Protein AF-A0A2C5Z073-F1 (afdb_monomer_lite)

Sequence (139 aa):
MRRRYAALTGDPYFAAGGGAEPWFRFLLGLELVVQLPLAVSLARRLRRPASGSTELAGLAFGCVTAVAASACCYDLWCMPPARLSPARKPFLLGAVYLPFALVSIVMAVDMYWRLLRRVRASDAAVSEGENKKKKNKVW

Secondary structure (DSSP, 8-state):
-HHHHHHHH--TTT-TTS---HHHHHHHHHIIIIIHHHHHHHHHHTTSPPPHHHHHHHHHHHHHHHHHHHHHHHHHHH--TTTS-TTTHHHIIIIIIHHHHHHHHHHHHHHHHHHHHHHHHHHHHHHHHHHHHHHHT--

Structure (mmCIF, N/CA/C/O backbone):
data_AF-A0A2C5Z073-F1
#
_entry.id   AF-A0A2C5Z073-F1
#
loop_
_atom_site.group_PDB
_atom_site.id
_atom_site.type_symbol
_atom_site.label_atom_id
_atom_site.label_alt_id
_atom_site.label_comp_id
_atom_site.label_asym_id
_atom_site.label_entity_id
_atom_site.label_seq_id
_atom_site.pdbx_PDB_ins_code
_atom_site.Cartn_x
_atom_site.Cartn_y
_atom_site.Cartn_z
_atom_site.occupancy
_atom_site.B_iso_or_equiv
_atom_site.auth_seq_id
_atom_site.auth_comp_id
_atom_site.auth_asym_id
_atom_site.auth_atom_id
_atom_site.pdbx_PDB_model_num
ATOM 1 N N . MET A 1 1 ? -8.505 1.798 -25.590 1.00 54.19 1 MET A N 1
ATOM 2 C CA . MET A 1 1 ? -7.808 2.629 -24.576 1.00 54.19 1 MET A CA 1
ATOM 3 C C . MET A 1 1 ? -6.410 2.118 -24.205 1.00 54.19 1 MET A C 1
ATOM 5 O O . MET A 1 1 ? -5.479 2.890 -24.382 1.00 54.19 1 MET A O 1
ATOM 9 N N . ARG A 1 2 ? -6.205 0.848 -23.798 1.00 56.91 2 ARG A N 1
ATOM 10 C CA . ARG A 1 2 ? -4.872 0.308 -23.403 1.00 56.91 2 ARG A CA 1
ATOM 11 C C . ARG A 1 2 ? -3.728 0.565 -24.397 1.00 56.91 2 ARG A C 1
ATOM 13 O O . ARG A 1 2 ? -2.673 1.015 -23.980 1.00 56.91 2 ARG A O 1
ATOM 20 N N . ARG A 1 3 ? -3.942 0.362 -25.705 1.00 57.66 3 ARG A N 1
ATOM 21 C CA . ARG A 1 3 ? -2.911 0.627 -26.735 1.00 57.66 3 ARG A CA 1
ATOM 22 C C . ARG A 1 3 ? -2.460 2.092 -26.798 1.00 57.66 3 ARG A C 1
ATOM 24 O O . ARG A 1 3 ? -1.280 2.343 -26.988 1.00 57.66 3 ARG A O 1
ATOM 31 N N . ARG A 1 4 ? -3.381 3.048 -26.618 1.00 59.56 4 ARG A N 1
ATOM 32 C CA . ARG A 1 4 ? -3.058 4.487 -26.597 1.00 59.56 4 ARG A CA 1
ATOM 33 C C . ARG A 1 4 ? -2.311 4.874 -25.323 1.00 59.56 4 ARG A C 1
ATOM 35 O O . ARG A 1 4 ? -1.352 5.624 -25.405 1.00 59.56 4 ARG A O 1
ATOM 42 N N . TYR A 1 5 ? -2.721 4.321 -24.179 1.00 58.03 5 TYR A N 1
ATOM 43 C CA . TYR A 1 5 ? -2.041 4.539 -22.902 1.00 58.03 5 TYR A CA 1
ATOM 44 C C . TYR A 1 5 ? -0.604 4.012 -22.950 1.00 58.03 5 TYR A C 1
ATOM 46 O O . TYR A 1 5 ? 0.324 4.774 -22.727 1.00 58.03 5 TYR A O 1
ATOM 54 N N . ALA A 1 6 ? -0.415 2.764 -23.387 1.00 59.94 6 ALA A N 1
ATOM 55 C CA . ALA A 1 6 ? 0.906 2.162 -23.544 1.00 59.94 6 ALA A CA 1
ATOM 56 C C . ALA A 1 6 ? 1.812 2.903 -24.541 1.00 59.94 6 ALA A C 1
ATOM 58 O O . ALA A 1 6 ? 3.012 2.998 -24.315 1.00 59.94 6 ALA A O 1
ATOM 59 N N . ALA A 1 7 ? 1.253 3.443 -25.629 1.00 59.62 7 ALA A N 1
ATOM 60 C CA . ALA A 1 7 ? 2.016 4.234 -26.593 1.00 59.62 7 ALA A CA 1
ATOM 61 C C . ALA A 1 7 ? 2.457 5.601 -26.032 1.00 59.62 7 ALA A C 1
ATOM 63 O O . ALA A 1 7 ? 3.512 6.100 -26.411 1.00 59.62 7 ALA A O 1
ATOM 64 N N . LEU A 1 8 ? 1.671 6.192 -25.124 1.00 60.97 8 LEU A N 1
ATOM 65 C CA . LEU A 1 8 ? 1.962 7.482 -24.490 1.00 60.97 8 LEU A CA 1
ATOM 66 C C . LEU A 1 8 ? 2.918 7.350 -23.299 1.00 60.97 8 LEU A C 1
ATOM 68 O O . LEU A 1 8 ? 3.871 8.117 -23.193 1.00 60.97 8 LEU A O 1
ATOM 72 N N . THR A 1 9 ? 2.684 6.384 -22.408 1.00 61.03 9 THR A N 1
ATOM 73 C CA . THR A 1 9 ? 3.480 6.215 -21.183 1.00 61.03 9 THR A CA 1
ATOM 74 C C . THR A 1 9 ? 4.705 5.331 -21.394 1.00 61.03 9 THR A C 1
ATOM 76 O O . THR A 1 9 ? 5.705 5.491 -20.696 1.00 61.03 9 THR A O 1
ATOM 79 N N . GLY A 1 10 ? 4.675 4.424 -22.376 1.00 61.12 10 GLY A N 1
ATOM 80 C CA . GLY A 1 10 ? 5.713 3.405 -22.544 1.00 61.12 10 GLY A CA 1
ATOM 81 C C . GLY A 1 10 ? 5.780 2.432 -21.367 1.00 61.12 10 GLY A C 1
ATOM 82 O O . GLY A 1 10 ? 6.827 1.833 -21.141 1.00 61.12 10 GLY A O 1
ATOM 83 N N . ASP A 1 11 ? 4.693 2.316 -20.600 1.00 62.88 11 ASP A N 1
ATOM 84 C CA . ASP A 1 11 ? 4.630 1.464 -19.420 1.00 62.88 11 ASP A CA 1
ATOM 85 C C . ASP A 1 11 ? 4.658 -0.023 -19.837 1.00 62.88 11 ASP A C 1
ATOM 87 O O . ASP A 1 11 ? 3.741 -0.480 -20.541 1.00 62.88 11 ASP A O 1
ATOM 91 N N . PRO A 1 12 ? 5.689 -0.786 -19.421 1.00 65.38 12 PRO A N 1
ATOM 92 C CA . PRO A 1 12 ? 5.847 -2.186 -19.797 1.00 65.38 12 PRO A CA 1
ATOM 93 C C . PRO A 1 12 ? 4.705 -3.070 -19.277 1.00 65.38 12 PRO A C 1
ATOM 95 O O . PRO A 1 12 ? 4.392 -4.074 -19.914 1.00 65.38 12 PRO A O 1
ATOM 98 N N . TYR A 1 13 ? 4.026 -2.687 -18.191 1.00 64.06 13 TYR A N 1
ATOM 99 C CA . TYR A 1 13 ? 2.935 -3.465 -17.597 1.00 64.06 13 TYR A CA 1
ATOM 100 C C . TYR A 1 13 ? 1.624 -3.383 -18.396 1.00 64.06 13 TYR A C 1
ATOM 102 O O . TYR A 1 13 ? 0.782 -4.286 -18.338 1.00 64.06 13 TYR A O 1
ATOM 110 N N . PHE A 1 14 ? 1.443 -2.319 -19.187 1.00 64.75 14 PHE A N 1
ATOM 111 C CA . PHE A 1 14 ? 0.254 -2.111 -20.025 1.00 64.75 14 PHE A CA 1
ATOM 112 C C . PHE A 1 14 ? 0.530 -2.234 -21.529 1.00 64.75 14 PHE A C 1
ATOM 114 O O . PHE A 1 14 ? -0.416 -2.155 -22.324 1.00 64.75 14 PHE A O 1
ATOM 121 N N . ALA A 1 15 ? 1.789 -2.458 -21.922 1.00 61.88 15 ALA A N 1
ATOM 122 C CA . ALA A 1 15 ? 2.207 -2.625 -23.307 1.00 61.88 15 ALA A CA 1
ATOM 123 C C . ALA A 1 15 ? 1.542 -3.838 -23.976 1.00 61.88 15 ALA A C 1
ATOM 125 O O . ALA A 1 15 ? 1.493 -4.942 -23.444 1.00 61.88 15 ALA A O 1
ATOM 126 N N . ALA A 1 16 ? 1.024 -3.634 -25.190 1.00 50.09 16 ALA A N 1
ATOM 127 C CA . ALA A 1 16 ? 0.200 -4.616 -25.899 1.00 50.09 16 ALA A CA 1
ATOM 128 C C . ALA A 1 16 ? 0.960 -5.861 -26.412 1.00 50.09 16 ALA A C 1
ATOM 130 O O . ALA A 1 16 ? 0.316 -6.756 -26.952 1.00 50.09 16 ALA A O 1
ATOM 131 N N . GLY A 1 17 ? 2.292 -5.909 -26.275 1.00 49.34 17 GLY A N 1
ATOM 132 C CA . GLY A 1 17 ? 3.152 -6.981 -26.800 1.00 49.34 17 GLY A CA 1
ATOM 133 C C . GLY A 1 17 ? 3.773 -7.909 -25.750 1.00 49.34 17 GLY A C 1
ATOM 134 O O . GLY A 1 17 ? 4.265 -8.971 -26.107 1.00 49.34 17 GLY A O 1
ATOM 135 N N . GLY A 1 18 ? 3.725 -7.551 -24.465 1.00 49.88 18 GLY A N 1
ATOM 136 C CA . GLY A 1 18 ? 4.123 -8.420 -23.359 1.00 49.88 18 GLY A CA 1
ATOM 137 C C . GLY A 1 18 ? 2.909 -8.598 -22.472 1.00 49.88 18 GLY A C 1
ATOM 138 O O . GLY A 1 18 ? 2.497 -7.650 -21.810 1.00 49.88 18 GLY A O 1
ATOM 139 N N . GLY A 1 19 ? 2.263 -9.763 -22.526 1.00 53.28 19 GLY A N 1
ATOM 140 C CA . GLY A 1 19 ? 1.100 -10.027 -21.688 1.00 53.28 19 GLY A CA 1
ATOM 141 C C . GLY A 1 19 ? 1.447 -9.701 -20.241 1.00 53.28 19 GLY A C 1
ATOM 142 O O . GLY A 1 19 ? 2.404 -10.266 -19.731 1.00 53.28 19 GLY A O 1
ATOM 143 N N . ALA A 1 20 ? 0.693 -8.779 -19.630 1.00 58.28 20 ALA A N 1
ATOM 144 C CA . ALA A 1 20 ? 0.808 -8.431 -18.216 1.00 58.28 20 ALA A CA 1
ATOM 145 C C . ALA A 1 20 ? 1.156 -9.686 -17.410 1.00 58.28 20 ALA A C 1
ATOM 147 O O . ALA A 1 20 ? 0.383 -10.656 -17.457 1.00 58.28 20 ALA A O 1
ATOM 148 N N . GLU A 1 21 ? 2.334 -9.680 -16.784 1.00 69.44 21 GLU A N 1
ATOM 149 C CA . GLU A 1 21 ? 2.887 -10.858 -16.124 1.00 69.44 21 GLU A CA 1
ATOM 150 C C . GLU A 1 21 ? 1.821 -11.463 -15.189 1.00 69.44 21 GLU A C 1
ATOM 152 O O . GLU A 1 21 ? 1.054 -10.713 -14.569 1.00 69.44 21 GLU A O 1
ATOM 157 N N . PRO A 1 22 ? 1.695 -12.800 -15.099 1.00 76.00 22 PRO A N 1
ATOM 158 C CA . PRO A 1 22 ? 0.615 -13.441 -14.346 1.00 76.00 22 PRO A CA 1
ATOM 159 C C . PRO A 1 22 ? 0.495 -12.941 -12.897 1.00 76.00 22 PRO A C 1
ATOM 161 O O . PRO A 1 22 ? -0.616 -12.771 -12.394 1.00 76.00 22 PRO A O 1
ATOM 164 N N . TRP A 1 23 ? 1.627 -12.616 -12.262 1.00 75.19 23 TRP A N 1
ATOM 165 C CA . TRP A 1 23 ? 1.679 -12.033 -10.920 1.00 75.19 23 TRP A CA 1
ATOM 166 C C . TRP A 1 23 ? 1.067 -10.621 -10.858 1.00 75.19 23 TRP A C 1
ATOM 168 O O . TRP A 1 23 ? 0.332 -10.308 -9.925 1.00 75.19 23 TRP A O 1
ATOM 178 N N . PHE A 1 24 ? 1.290 -9.784 -11.877 1.00 76.06 24 PHE A N 1
ATOM 179 C CA . PHE A 1 24 ? 0.741 -8.428 -11.952 1.00 76.06 24 PHE A CA 1
ATOM 180 C C . PHE A 1 24 ? -0.773 -8.452 -12.183 1.00 76.06 24 PHE A C 1
ATOM 182 O O . PHE A 1 24 ? -1.516 -7.671 -11.594 1.00 76.06 24 PHE A O 1
ATOM 189 N N . ARG A 1 25 ? -1.264 -9.400 -12.991 1.00 75.50 25 ARG A N 1
ATOM 190 C CA . ARG A 1 25 ? -2.709 -9.633 -13.155 1.00 75.50 25 ARG A CA 1
ATOM 191 C C . ARG A 1 25 ? -3.372 -10.080 -11.858 1.00 75.50 25 ARG A C 1
ATOM 193 O O . ARG A 1 25 ? -4.479 -9.633 -11.568 1.00 75.50 25 ARG A O 1
ATOM 200 N N . PHE A 1 26 ? -2.706 -10.944 -11.097 1.00 80.25 26 PHE A N 1
ATOM 201 C CA . PHE A 1 26 ? -3.182 -11.360 -9.784 1.00 80.25 26 PHE A CA 1
ATOM 202 C C . PHE A 1 26 ? -3.260 -10.171 -8.819 1.00 80.25 26 PHE A C 1
ATOM 204 O O . PHE A 1 26 ? -4.303 -9.971 -8.203 1.00 80.25 26 PHE A O 1
ATOM 211 N N . LEU A 1 27 ? -2.220 -9.331 -8.759 1.00 77.88 27 LEU A N 1
ATOM 212 C CA . LEU A 1 27 ? -2.229 -8.112 -7.945 1.00 77.88 27 LEU A CA 1
ATOM 213 C C . LEU A 1 27 ? -3.328 -7.134 -8.365 1.00 77.88 27 LEU A C 1
ATOM 215 O O . LEU A 1 27 ? -4.039 -6.643 -7.500 1.00 77.88 27 LEU A O 1
ATOM 219 N N . LEU A 1 28 ? -3.536 -6.915 -9.666 1.00 75.56 28 LEU A N 1
ATOM 220 C CA . LEU A 1 28 ? -4.641 -6.093 -10.177 1.00 75.56 28 LEU A CA 1
ATOM 221 C C . LEU A 1 28 ? -6.015 -6.657 -9.798 1.00 75.56 28 LEU A C 1
ATOM 223 O O . LEU A 1 28 ? -6.931 -5.901 -9.483 1.00 75.56 28 LEU A O 1
ATOM 227 N N . GLY A 1 29 ? -6.178 -7.981 -9.836 1.00 76.81 29 GLY A N 1
ATOM 228 C CA . GLY A 1 29 ? -7.401 -8.640 -9.382 1.00 76.81 29 GLY A CA 1
ATOM 229 C C . GLY A 1 29 ? -7.619 -8.451 -7.883 1.00 76.81 29 GLY A C 1
ATOM 230 O O . GLY A 1 29 ? -8.728 -8.140 -7.453 1.00 76.81 29 GLY A O 1
ATOM 231 N N . LEU A 1 30 ? -6.553 -8.574 -7.094 1.00 79.00 30 LEU A N 1
ATOM 232 C CA . LEU A 1 30 ? -6.587 -8.377 -5.650 1.00 79.00 30 LEU A CA 1
ATOM 233 C C . LEU A 1 30 ? -6.873 -6.913 -5.298 1.00 79.00 30 LEU A C 1
ATOM 235 O O . LEU A 1 30 ? -7.696 -6.638 -4.435 1.00 79.00 30 LEU A O 1
ATOM 239 N N . GLU A 1 31 ? -6.292 -5.973 -6.031 1.00 76.25 31 GLU A N 1
ATOM 240 C CA . GLU A 1 31 ? -6.592 -4.548 -5.943 1.00 76.25 31 GLU A CA 1
ATOM 241 C C . GLU A 1 31 ? -8.069 -4.276 -6.285 1.00 76.25 31 GLU A C 1
ATOM 243 O O . GLU A 1 31 ? -8.778 -3.599 -5.543 1.00 76.25 31 GLU A O 1
ATOM 248 N N . LEU A 1 32 ? -8.616 -4.898 -7.329 1.00 77.62 32 LEU A N 1
ATOM 249 C CA . LEU A 1 32 ? -10.027 -4.724 -7.677 1.00 77.62 32 LEU A CA 1
ATOM 250 C C . LEU A 1 32 ? -10.981 -5.297 -6.612 1.00 77.62 32 LEU A C 1
ATOM 252 O O . LEU A 1 32 ? -11.997 -4.681 -6.296 1.00 77.62 32 LEU A O 1
ATOM 256 N N . VAL A 1 33 ? -10.671 -6.471 -6.060 1.00 80.00 33 VAL A N 1
ATOM 257 C CA . VAL A 1 33 ? -11.559 -7.192 -5.132 1.00 80.00 33 VAL A CA 1
ATOM 258 C C . VAL A 1 33 ? -11.403 -6.717 -3.691 1.00 80.00 33 VAL A C 1
ATOM 260 O O . VAL A 1 33 ? -12.376 -6.715 -2.947 1.00 80.00 33 VAL A O 1
ATOM 263 N N . VAL A 1 34 ? -10.205 -6.306 -3.281 1.00 74.25 34 VAL A N 1
ATOM 264 C CA . VAL A 1 34 ? -9.898 -5.909 -1.900 1.00 74.25 34 VAL A CA 1
ATOM 265 C C . VAL A 1 34 ? -9.867 -4.388 -1.784 1.00 74.25 34 VAL A C 1
ATOM 267 O O . VAL A 1 34 ? -10.541 -3.816 -0.928 1.00 74.25 34 VAL A O 1
ATOM 270 N N . GLN A 1 35 ? -9.154 -3.708 -2.682 1.00 71.62 35 GLN A N 1
ATOM 271 C CA . GLN A 1 35 ? -8.877 -2.273 -2.582 1.00 71.62 35 GLN A CA 1
ATOM 272 C C . GLN A 1 35 ? -10.103 -1.415 -2.924 1.00 71.62 35 GLN A C 1
ATOM 274 O O . GLN A 1 35 ? -10.339 -0.426 -2.234 1.00 71.62 35 GLN A O 1
ATOM 279 N N . LEU A 1 36 ? -10.943 -1.793 -3.901 1.00 75.62 36 LEU A N 1
ATOM 280 C CA . LEU A 1 36 ? -12.177 -1.046 -4.212 1.00 75.62 36 LEU A CA 1
ATOM 281 C C . LEU A 1 36 ? -13.231 -1.070 -3.093 1.00 75.62 36 LEU A C 1
ATOM 283 O O . LEU A 1 36 ? -13.688 0.010 -2.709 1.00 75.62 36 LEU A O 1
ATOM 287 N N . PRO A 1 37 ? -13.652 -2.223 -2.534 1.00 73.81 37 PRO A N 1
ATOM 288 C CA . PRO A 1 37 ? -14.635 -2.210 -1.453 1.00 73.81 37 PRO A CA 1
ATOM 289 C C . PRO A 1 37 ? -14.083 -1.541 -0.193 1.00 73.81 37 PRO A C 1
ATOM 291 O O . PRO A 1 37 ? -14.818 -0.803 0.469 1.00 73.81 37 PRO A O 1
ATOM 294 N N . LEU A 1 38 ? -12.786 -1.707 0.100 1.00 68.06 38 LEU A N 1
ATOM 295 C CA . LEU A 1 38 ? -12.124 -0.984 1.185 1.00 68.06 38 LEU A CA 1
ATOM 296 C C . LEU A 1 38 ? -12.122 0.527 0.931 1.00 68.06 38 LEU A C 1
ATOM 298 O O . LEU A 1 38 ? -12.557 1.268 1.811 1.00 68.06 38 LEU A O 1
ATOM 302 N N . ALA A 1 39 ? -11.754 0.990 -0.266 1.00 72.00 39 ALA A N 1
ATOM 303 C CA . ALA A 1 39 ? -11.776 2.407 -0.633 1.00 72.00 39 ALA A CA 1
ATOM 304 C C . ALA A 1 39 ? -13.181 3.007 -0.536 1.00 72.00 39 ALA A C 1
ATOM 306 O O . ALA A 1 39 ? -13.356 4.080 0.037 1.00 72.00 39 ALA A O 1
ATOM 307 N N . VAL A 1 40 ? -14.204 2.304 -1.031 1.00 76.88 40 VAL A N 1
ATOM 308 C CA . VAL A 1 40 ? -15.604 2.739 -0.924 1.00 76.88 40 VAL A CA 1
ATOM 309 C C . VAL A 1 40 ? -16.033 2.811 0.541 1.00 76.88 40 VAL A C 1
ATOM 311 O O . VAL A 1 40 ? -16.700 3.766 0.945 1.00 76.88 40 VAL A O 1
ATOM 314 N N . SER A 1 41 ? -15.637 1.835 1.362 1.00 72.31 41 SER A N 1
ATOM 315 C CA . SER A 1 41 ? -15.946 1.830 2.793 1.00 72.31 41 SER A CA 1
ATOM 316 C C . SER A 1 41 ? -15.262 2.982 3.545 1.00 72.31 41 SER A C 1
ATOM 318 O O . SER A 1 41 ? -15.909 3.641 4.363 1.00 72.31 41 SER A O 1
ATOM 320 N N . LEU A 1 42 ? -13.999 3.273 3.219 1.00 68.62 42 LEU A N 1
ATOM 321 C CA . LEU A 1 42 ? -13.202 4.365 3.777 1.00 68.62 42 LEU A CA 1
ATOM 322 C C . LEU A 1 42 ? -13.756 5.723 3.344 1.00 68.62 42 LEU A C 1
ATOM 324 O O . LEU A 1 42 ? -14.029 6.560 4.198 1.00 68.62 42 LEU A O 1
ATOM 328 N N . ALA A 1 43 ? -14.029 5.919 2.052 1.00 73.00 43 ALA A N 1
ATOM 329 C CA . ALA A 1 43 ? -14.593 7.155 1.510 1.00 73.00 43 ALA A CA 1
ATOM 330 C C . ALA A 1 43 ? -15.969 7.476 2.116 1.00 73.00 43 ALA A C 1
ATOM 332 O O . ALA A 1 43 ? -16.242 8.618 2.483 1.00 73.00 43 ALA A O 1
ATOM 333 N N . ARG A 1 44 ? -16.825 6.461 2.306 1.00 70.62 44 ARG A N 1
ATOM 334 C CA . ARG A 1 44 ? -18.126 6.627 2.980 1.00 70.62 44 ARG A CA 1
ATOM 335 C C . ARG A 1 44 ? -17.987 6.981 4.463 1.00 70.62 44 ARG A C 1
ATOM 337 O O . ARG A 1 44 ? -18.867 7.640 5.013 1.00 70.62 44 ARG A O 1
ATOM 344 N N . ARG A 1 45 ? -16.907 6.547 5.119 1.00 67.62 45 ARG A N 1
ATOM 345 C CA . ARG A 1 45 ? -16.659 6.770 6.554 1.00 67.62 45 ARG A CA 1
ATOM 346 C C . ARG A 1 45 ? -15.758 7.968 6.845 1.00 67.62 45 ARG A C 1
ATOM 348 O O . ARG A 1 45 ? -15.715 8.380 7.995 1.00 67.62 45 ARG A O 1
ATOM 355 N N . LEU A 1 46 ? -15.134 8.575 5.834 1.00 61.97 46 LEU A N 1
ATOM 356 C CA . LEU A 1 46 ? -14.234 9.728 5.974 1.00 61.97 46 LEU A CA 1
ATOM 357 C C . LEU A 1 46 ? -14.925 10.978 6.547 1.00 61.97 46 LEU A C 1
ATOM 359 O O . LEU A 1 46 ? -14.276 11.845 7.119 1.00 61.97 46 LEU A O 1
ATOM 363 N N . ARG A 1 47 ? -16.258 11.058 6.433 1.00 62.97 47 ARG A N 1
ATOM 364 C CA . ARG A 1 47 ? -17.086 12.118 7.037 1.00 62.97 47 ARG A CA 1
ATOM 365 C C . ARG A 1 47 ? -17.377 11.911 8.527 1.00 62.97 47 ARG A C 1
ATOM 367 O O . ARG A 1 47 ? -18.027 12.755 9.136 1.00 62.97 47 ARG A O 1
ATOM 374 N N . ARG A 1 48 ? -16.969 10.782 9.110 1.00 63.47 48 ARG A N 1
ATOM 375 C CA . ARG A 1 48 ? -17.190 10.445 10.521 1.00 63.47 48 ARG A CA 1
ATOM 376 C C . ARG A 1 48 ? -15.847 10.218 11.220 1.00 63.47 48 ARG A C 1
ATOM 378 O O . ARG A 1 48 ? -14.887 9.829 10.558 1.00 63.47 48 ARG A O 1
ATOM 385 N N . PRO A 1 49 ? -15.765 10.438 12.546 1.00 63.00 49 PRO A N 1
ATOM 386 C CA . PRO A 1 49 ? -14.563 10.127 13.309 1.00 63.00 49 PRO A CA 1
ATOM 387 C C . PRO A 1 49 ? -14.120 8.693 13.021 1.00 63.00 49 PRO A C 1
ATOM 389 O O . PRO A 1 49 ? -14.953 7.780 13.003 1.00 63.00 49 PRO A O 1
ATOM 392 N N . ALA A 1 50 ? -12.823 8.501 12.770 1.00 62.47 50 ALA A N 1
ATOM 393 C CA . ALA A 1 50 ? -12.269 7.185 12.489 1.00 62.47 50 ALA A CA 1
ATOM 394 C C . ALA A 1 50 ? -12.679 6.213 13.608 1.00 62.47 50 ALA A C 1
ATOM 396 O O . ALA A 1 50 ? -12.483 6.484 14.794 1.00 62.47 50 ALA A O 1
ATOM 397 N N . SER A 1 51 ? -13.317 5.110 13.226 1.00 72.00 51 SER A N 1
ATOM 398 C CA . SER A 1 51 ? -13.666 4.017 14.134 1.00 72.00 51 SER A CA 1
ATOM 399 C C . SER A 1 51 ? -12.584 2.940 14.064 1.00 72.00 51 SER A C 1
ATOM 401 O O . SER A 1 51 ? -11.870 2.876 13.064 1.00 72.00 51 SER A O 1
ATOM 403 N N . GLY A 1 52 ? -12.465 2.071 15.074 1.00 71.25 52 GLY A N 1
ATOM 404 C CA . GLY A 1 52 ? -11.450 1.003 15.065 1.00 71.25 52 GLY A CA 1
ATOM 405 C C . GLY A 1 52 ? -11.520 0.102 13.821 1.00 71.25 52 GLY A C 1
ATOM 406 O O . GLY A 1 52 ? -10.491 -0.307 13.293 1.00 71.25 52 GLY A O 1
ATOM 407 N N . SER A 1 53 ? -12.719 -0.122 13.270 1.00 73.06 53 SER A N 1
ATOM 408 C CA . SER A 1 53 ? -12.895 -0.854 12.007 1.00 73.06 53 SER A CA 1
ATOM 409 C C . SER A 1 53 ? -12.439 -0.065 10.776 1.00 73.06 53 SER A C 1
ATOM 411 O O . SER A 1 53 ? -11.934 -0.660 9.829 1.00 73.06 53 SER A O 1
ATOM 413 N N . THR A 1 54 ? -12.564 1.266 10.790 1.00 75.12 54 THR A N 1
ATOM 414 C CA . THR A 1 54 ? -12.023 2.144 9.739 1.00 75.12 54 THR A CA 1
ATOM 415 C C . THR A 1 54 ? -10.495 2.147 9.758 1.00 75.12 54 THR A C 1
ATOM 417 O O . THR A 1 54 ? -9.876 2.103 8.701 1.00 75.12 54 THR A O 1
ATOM 420 N N . GLU A 1 55 ? -9.889 2.174 10.947 1.00 78.06 55 GLU A N 1
ATOM 421 C CA . GLU A 1 55 ? -8.431 2.133 11.120 1.00 78.06 55 GLU A CA 1
ATOM 422 C C . GLU A 1 55 ? -7.859 0.785 10.653 1.00 78.06 55 GLU A C 1
ATOM 424 O O . GLU A 1 55 ? -6.880 0.760 9.912 1.00 78.06 55 GLU A O 1
ATOM 429 N N . LEU A 1 56 ? -8.520 -0.334 10.978 1.00 78.81 56 LEU A N 1
ATOM 430 C CA . LEU A 1 56 ? -8.135 -1.661 10.484 1.00 78.81 56 LEU A CA 1
ATOM 431 C C . LEU A 1 56 ? -8.286 -1.788 8.958 1.00 78.81 56 LEU A C 1
ATOM 433 O O . LEU A 1 56 ? -7.400 -2.317 8.290 1.00 78.81 56 LEU A O 1
ATOM 437 N N . ALA A 1 57 ? -9.386 -1.278 8.397 1.00 79.12 57 ALA A N 1
ATOM 438 C CA . ALA A 1 57 ? -9.609 -1.249 6.952 1.00 79.12 57 ALA A CA 1
ATOM 439 C C . ALA A 1 57 ? -8.544 -0.407 6.224 1.00 79.12 57 ALA A C 1
ATOM 441 O O . ALA A 1 57 ? -8.016 -0.834 5.199 1.00 79.12 57 ALA A O 1
ATOM 442 N N . GLY A 1 58 ? -8.198 0.762 6.773 1.00 75.88 58 GLY A N 1
ATOM 443 C CA . GLY A 1 58 ? -7.137 1.629 6.255 1.00 75.88 58 GLY A CA 1
ATOM 444 C C . GLY A 1 58 ? -5.754 0.983 6.327 1.00 75.88 58 GLY A C 1
ATOM 445 O O . GLY A 1 58 ? -4.985 1.085 5.374 1.00 75.88 58 GLY A O 1
ATOM 446 N N . LEU A 1 59 ? -5.462 0.260 7.412 1.00 82.19 59 LEU A N 1
ATOM 447 C CA . LEU A 1 59 ? -4.229 -0.510 7.559 1.00 82.19 59 LEU A CA 1
ATOM 448 C C . LEU A 1 59 ? -4.125 -1.618 6.502 1.00 82.19 59 LEU A C 1
ATOM 450 O O . LEU A 1 59 ? -3.123 -1.692 5.797 1.00 82.19 59 LEU A O 1
ATOM 454 N N . ALA A 1 60 ? -5.166 -2.444 6.358 1.00 82.69 60 ALA A N 1
ATOM 455 C CA . ALA A 1 60 ? -5.189 -3.530 5.379 1.00 82.69 60 ALA A CA 1
ATOM 456 C C . ALA A 1 60 ? -5.035 -3.004 3.945 1.00 82.69 60 ALA A C 1
ATOM 458 O O . ALA A 1 60 ? -4.237 -3.535 3.174 1.00 82.69 60 ALA A O 1
ATOM 459 N N . PHE A 1 61 ? -5.745 -1.920 3.617 1.00 81.31 61 PHE A N 1
ATOM 460 C CA . PHE A 1 61 ? -5.600 -1.218 2.346 1.00 81.31 61 PHE A CA 1
ATOM 461 C C . PHE A 1 61 ? -4.148 -0.768 2.131 1.00 81.31 61 PHE A C 1
ATOM 463 O O . PHE A 1 61 ? -3.538 -1.129 1.131 1.00 81.31 61 PHE A O 1
ATOM 470 N N . GLY A 1 62 ? -3.568 -0.042 3.094 1.00 80.56 62 GLY A N 1
ATOM 471 C CA . GLY A 1 62 ? -2.206 0.480 2.983 1.00 80.56 62 GLY A CA 1
ATOM 472 C C . GLY A 1 62 ? -1.152 -0.619 2.823 1.00 80.56 62 GLY A C 1
ATOM 473 O O . GLY A 1 62 ? -0.264 -0.487 1.985 1.00 80.56 62 GLY A O 1
ATOM 474 N N . CYS A 1 63 ? -1.271 -1.729 3.559 1.00 82.56 63 CYS A N 1
ATOM 475 C CA . CYS A 1 63 ? -0.361 -2.871 3.446 1.00 82.56 63 CYS A CA 1
ATOM 476 C C . CYS A 1 63 ? -0.435 -3.547 2.073 1.00 82.56 63 CYS A C 1
ATOM 478 O O . CYS A 1 63 ? 0.605 -3.799 1.467 1.00 82.56 63 CYS A O 1
ATOM 480 N N . VAL A 1 64 ? -1.641 -3.820 1.565 1.00 83.06 64 VAL A N 1
ATOM 481 C CA . VAL A 1 64 ? -1.823 -4.455 0.250 1.00 83.06 64 VAL A CA 1
ATOM 482 C C . VAL A 1 64 ? -1.251 -3.566 -0.851 1.00 83.06 64 VAL A C 1
ATOM 484 O O . VAL A 1 64 ? -0.462 -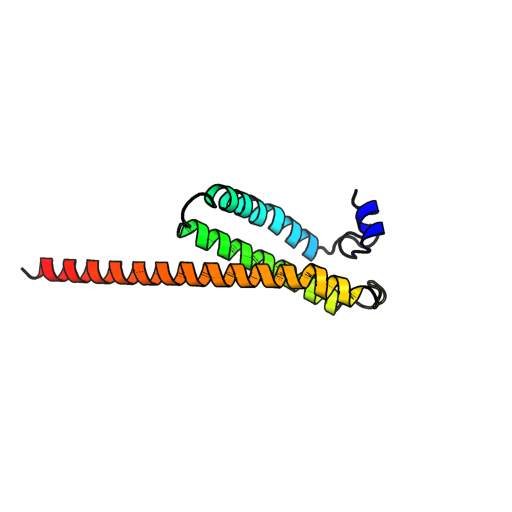4.035 -1.672 1.00 83.06 64 VAL A O 1
ATOM 487 N N . THR A 1 65 ? -1.572 -2.272 -0.825 1.00 82.25 65 THR A N 1
ATOM 488 C CA . THR A 1 65 ? -1.075 -1.307 -1.809 1.00 82.25 65 THR A CA 1
ATOM 489 C C . THR A 1 65 ? 0.441 -1.130 -1.717 1.00 82.25 65 THR A C 1
ATOM 491 O O . THR A 1 65 ? 1.110 -1.067 -2.746 1.00 82.25 65 THR A O 1
ATOM 494 N N . ALA A 1 66 ? 1.019 -1.118 -0.512 1.00 82.31 66 ALA A N 1
ATOM 495 C CA . ALA A 1 66 ? 2.467 -1.044 -0.323 1.00 82.31 66 ALA A CA 1
ATOM 496 C C . ALA A 1 66 ? 3.190 -2.286 -0.869 1.00 82.31 66 ALA A C 1
ATOM 498 O O . ALA A 1 66 ? 4.220 -2.154 -1.533 1.00 82.31 66 ALA A O 1
ATOM 499 N N . VAL A 1 67 ? 2.651 -3.489 -0.646 1.00 84.38 67 VAL A N 1
ATOM 500 C CA . VAL A 1 67 ? 3.215 -4.734 -1.197 1.00 84.38 67 VAL A CA 1
ATOM 501 C C . VAL A 1 67 ? 3.109 -4.743 -2.722 1.00 84.38 67 VAL A C 1
ATOM 503 O O . VAL A 1 67 ? 4.097 -5.015 -3.397 1.00 84.38 67 VAL A O 1
ATOM 506 N N . ALA A 1 68 ? 1.957 -4.368 -3.281 1.00 81.81 68 ALA A N 1
ATOM 507 C CA . ALA A 1 68 ? 1.776 -4.293 -4.729 1.00 81.81 68 ALA A CA 1
ATOM 508 C C . ALA A 1 68 ? 2.722 -3.265 -5.379 1.00 81.81 68 ALA A C 1
ATOM 510 O O . ALA A 1 68 ? 3.394 -3.569 -6.366 1.00 81.81 68 ALA A O 1
ATOM 511 N N . ALA A 1 69 ? 2.831 -2.067 -4.797 1.00 81.19 69 ALA A N 1
A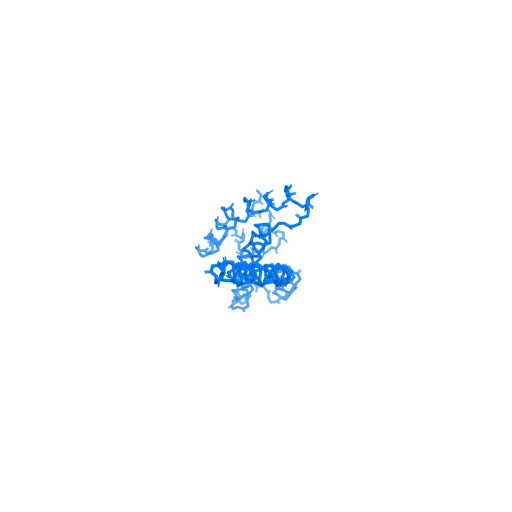TOM 512 C CA . ALA A 1 69 ? 3.695 -1.005 -5.302 1.00 81.19 69 ALA A CA 1
ATOM 513 C C . ALA A 1 69 ? 5.186 -1.356 -5.170 1.00 81.19 69 ALA A C 1
ATOM 515 O O . ALA A 1 69 ? 5.953 -1.128 -6.102 1.00 81.19 69 ALA A O 1
ATOM 516 N N . SER A 1 70 ? 5.602 -1.961 -4.054 1.00 80.06 70 SER A N 1
ATOM 517 C CA . SER A 1 70 ? 6.989 -2.412 -3.868 1.00 80.06 70 SER A CA 1
ATOM 518 C C . SER A 1 70 ? 7.359 -3.568 -4.798 1.00 80.06 70 SER A C 1
ATOM 520 O O . SER A 1 70 ? 8.463 -3.558 -5.338 1.00 80.06 70 SER A O 1
ATOM 522 N N . ALA A 1 71 ? 6.435 -4.496 -5.074 1.00 82.31 71 ALA A N 1
ATOM 523 C CA . ALA A 1 71 ? 6.622 -5.530 -6.090 1.00 82.31 71 ALA A CA 1
ATOM 524 C C . ALA A 1 71 ? 6.837 -4.918 -7.485 1.00 82.31 71 ALA A C 1
ATOM 526 O O . ALA A 1 71 ? 7.773 -5.303 -8.182 1.00 82.31 71 ALA A O 1
ATOM 527 N N . CYS A 1 72 ? 6.047 -3.903 -7.859 1.00 77.00 72 CYS A N 1
ATOM 528 C CA . CYS A 1 72 ? 6.233 -3.180 -9.122 1.00 77.00 72 CYS A CA 1
ATOM 529 C C . CYS A 1 72 ? 7.575 -2.432 -9.174 1.00 77.00 72 CYS A C 1
ATOM 531 O O . CYS A 1 72 ? 8.242 -2.439 -10.209 1.00 77.00 72 CYS A O 1
ATOM 533 N N . CYS A 1 73 ? 7.994 -1.805 -8.069 1.00 76.56 73 CYS A N 1
ATOM 534 C CA . CYS A 1 73 ? 9.298 -1.145 -7.962 1.00 76.56 73 CYS A CA 1
ATOM 535 C C . CYS A 1 73 ? 10.459 -2.140 -8.088 1.00 76.56 73 CYS A C 1
ATOM 537 O O . CYS A 1 73 ? 11.433 -1.846 -8.778 1.00 76.56 73 CYS A O 1
ATOM 539 N N . TYR A 1 74 ? 10.359 -3.303 -7.438 1.00 79.25 74 TYR A N 1
ATOM 540 C CA . TYR A 1 74 ? 11.377 -4.350 -7.487 1.00 79.25 74 TYR A CA 1
ATOM 541 C C . TYR A 1 74 ? 11.497 -4.948 -8.891 1.00 79.25 74 TYR A C 1
ATOM 543 O O . TYR A 1 74 ? 12.601 -5.055 -9.421 1.00 79.25 74 TYR A O 1
ATOM 551 N N . ASP A 1 75 ? 10.371 -5.250 -9.539 1.00 77.81 75 ASP A N 1
ATOM 552 C CA . ASP A 1 75 ? 10.375 -5.771 -10.906 1.00 77.81 75 ASP A CA 1
ATOM 553 C C . ASP A 1 75 ? 10.927 -4.734 -11.902 1.00 77.81 75 ASP A C 1
ATOM 555 O O . ASP A 1 75 ? 11.814 -5.052 -12.692 1.00 77.81 75 ASP A O 1
ATOM 559 N N . LEU A 1 76 ? 10.550 -3.451 -11.781 1.00 74.00 76 LEU A N 1
ATOM 560 C CA . LEU A 1 76 ? 11.158 -2.359 -12.559 1.00 74.00 76 LEU A CA 1
ATOM 561 C C . LEU A 1 76 ? 12.669 -2.235 -12.316 1.00 74.00 76 LEU A C 1
ATOM 563 O O . LEU A 1 76 ? 13.424 -1.951 -13.251 1.00 74.00 76 LEU A O 1
ATOM 567 N N . TRP A 1 77 ? 13.123 -2.434 -11.076 1.00 73.25 77 TRP A N 1
ATOM 568 C CA . TRP A 1 77 ? 14.540 -2.392 -10.719 1.00 73.25 77 TRP A CA 1
ATOM 569 C C . TRP A 1 77 ? 15.320 -3.519 -11.402 1.00 73.25 77 TRP A C 1
ATOM 571 O O . TRP A 1 77 ? 16.341 -3.253 -12.044 1.00 73.25 77 TRP A O 1
ATOM 581 N N . CYS A 1 78 ? 14.802 -4.746 -11.344 1.00 76.12 78 CYS A N 1
ATOM 582 C CA . CYS A 1 78 ? 15.392 -5.935 -11.958 1.00 76.12 78 CYS A CA 1
ATOM 583 C C . CYS A 1 78 ? 15.211 -6.002 -13.486 1.00 76.12 78 CYS A C 1
ATOM 585 O O . CYS A 1 78 ? 15.917 -6.762 -14.149 1.00 76.12 78 CYS A O 1
ATOM 587 N N . MET A 1 79 ? 14.310 -5.203 -14.069 1.00 71.06 79 MET A N 1
ATOM 588 C CA . MET A 1 79 ? 14.005 -5.267 -15.497 1.00 71.06 79 MET A CA 1
ATOM 589 C C . MET A 1 79 ? 15.210 -4.839 -16.364 1.00 71.06 79 MET A C 1
ATOM 591 O O . MET A 1 79 ? 15.767 -3.746 -16.157 1.00 71.06 79 MET A O 1
ATOM 595 N N . PRO A 1 80 ? 15.608 -5.668 -17.355 1.00 67.31 80 PRO A N 1
ATOM 596 C CA . PRO A 1 80 ? 16.728 -5.375 -18.240 1.00 67.31 80 PRO A CA 1
ATOM 597 C C . PRO A 1 80 ? 16.415 -4.210 -19.196 1.00 67.31 80 PRO A C 1
ATOM 599 O O . PRO A 1 80 ? 15.258 -4.008 -19.582 1.00 67.31 80 PRO A O 1
ATOM 602 N N . PRO A 1 81 ? 17.448 -3.477 -19.655 1.00 63.09 81 PRO A N 1
ATOM 603 C CA . PRO A 1 81 ? 17.295 -2.279 -20.489 1.00 63.09 81 PRO A CA 1
ATOM 604 C C . PRO A 1 81 ? 16.637 -2.541 -21.857 1.00 63.09 81 PRO A C 1
ATOM 606 O O . PRO A 1 81 ? 16.200 -1.605 -22.520 1.00 63.09 81 PRO A O 1
ATOM 609 N N . ALA A 1 82 ? 16.528 -3.808 -22.271 1.00 58.75 82 ALA A N 1
ATOM 610 C CA . ALA A 1 82 ? 15.830 -4.224 -23.486 1.00 58.75 82 ALA A CA 1
ATOM 611 C C . ALA A 1 82 ? 14.296 -4.083 -23.400 1.00 58.75 82 ALA A C 1
ATOM 613 O O . ALA A 1 82 ? 13.648 -3.905 -24.428 1.00 58.75 82 ALA A O 1
ATOM 614 N N . ARG A 1 83 ? 13.701 -4.155 -22.196 1.00 61.28 83 ARG A N 1
ATOM 615 C CA . ARG A 1 83 ? 12.248 -3.966 -21.989 1.00 61.28 83 ARG A CA 1
ATOM 616 C C . ARG A 1 83 ? 11.882 -2.554 -21.527 1.00 61.28 83 ARG A C 1
ATOM 618 O O . ARG A 1 83 ? 10.755 -2.125 -21.754 1.00 61.28 83 ARG A O 1
ATOM 625 N N . LEU A 1 84 ? 12.822 -1.821 -20.928 1.00 62.09 84 LEU A N 1
ATOM 626 C CA . LEU A 1 84 ? 12.605 -0.461 -20.442 1.00 62.09 84 LEU A CA 1
ATOM 627 C C . LEU A 1 84 ? 13.822 0.410 -20.748 1.00 62.09 84 LEU A C 1
ATOM 629 O O . LEU A 1 84 ? 14.925 0.109 -20.292 1.00 62.09 84 LEU A O 1
ATOM 633 N N . SER A 1 85 ? 13.630 1.509 -21.484 1.00 62.53 85 SER A N 1
ATOM 634 C CA . SER A 1 85 ? 14.758 2.382 -21.805 1.00 62.53 85 SER A CA 1
ATOM 635 C C . SER A 1 85 ? 15.369 2.968 -20.519 1.00 62.53 85 SER A C 1
ATOM 637 O O . SER A 1 85 ? 14.636 3.444 -19.640 1.00 62.53 85 SER A O 1
ATOM 639 N N . PRO A 1 86 ? 16.707 2.974 -20.388 1.00 61.34 86 PRO A N 1
ATOM 640 C CA . PRO A 1 86 ? 17.383 3.442 -19.177 1.00 61.34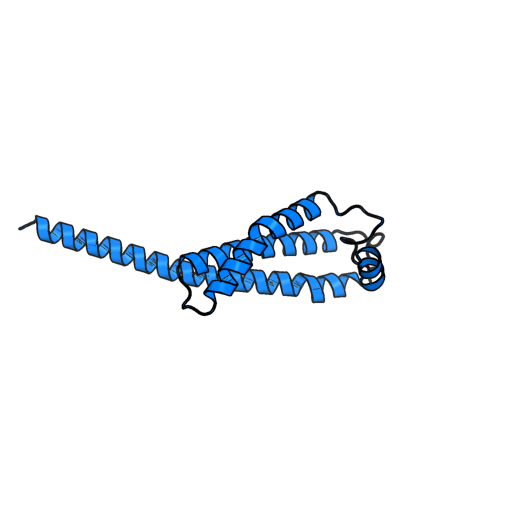 86 PRO A CA 1
ATOM 641 C C . PRO A 1 86 ? 17.113 4.924 -18.878 1.00 61.34 86 PRO A C 1
ATOM 643 O O . PRO A 1 86 ? 17.170 5.330 -17.724 1.00 61.34 86 PRO A O 1
ATOM 646 N N . ALA A 1 87 ? 16.731 5.712 -19.889 1.00 61.78 87 ALA A N 1
ATOM 647 C CA . ALA A 1 87 ? 16.352 7.115 -19.730 1.00 61.78 87 ALA A CA 1
ATOM 648 C C . ALA A 1 87 ? 14.984 7.311 -19.044 1.00 61.78 87 ALA A C 1
ATOM 650 O O . ALA A 1 87 ? 14.768 8.324 -18.385 1.00 61.78 87 ALA A O 1
ATOM 651 N N . ARG A 1 88 ? 14.050 6.356 -19.178 1.00 63.34 88 ARG A N 1
ATOM 652 C CA . ARG A 1 88 ? 12.705 6.433 -18.567 1.00 63.34 88 ARG A CA 1
ATOM 653 C C . ARG A 1 88 ? 12.594 5.668 -17.250 1.00 63.34 88 ARG A C 1
ATOM 655 O O . ARG A 1 88 ? 11.710 5.970 -16.450 1.00 63.34 88 ARG A O 1
ATOM 662 N N . LYS A 1 89 ? 13.508 4.726 -17.002 1.00 65.56 89 LYS A N 1
ATOM 663 C CA . LYS A 1 89 ? 13.590 3.923 -15.773 1.00 65.56 89 LYS A CA 1
ATOM 664 C C . LYS A 1 89 ? 13.604 4.760 -14.479 1.00 65.56 89 LYS A C 1
ATOM 666 O O . LYS A 1 89 ? 12.753 4.494 -13.634 1.00 65.56 89 LYS A O 1
ATOM 671 N N . PRO A 1 90 ? 14.458 5.789 -14.303 1.00 64.81 90 PRO A N 1
ATOM 672 C CA . PRO A 1 90 ? 14.481 6.565 -13.059 1.00 64.81 90 PRO A CA 1
ATOM 673 C C . PRO A 1 90 ? 13.247 7.460 -12.888 1.00 64.81 90 PRO A C 1
ATOM 675 O O . PRO A 1 90 ? 12.794 7.654 -11.765 1.00 64.81 90 PRO A O 1
ATOM 678 N N . PHE A 1 91 ? 12.665 7.964 -13.982 1.00 70.38 91 PHE A N 1
ATOM 679 C CA . PHE A 1 91 ? 11.450 8.780 -13.927 1.00 70.38 91 PHE A CA 1
ATOM 680 C C . PHE A 1 91 ? 10.227 7.945 -13.531 1.00 70.38 91 PHE A C 1
ATOM 682 O O . PHE A 1 91 ? 9.493 8.322 -12.625 1.00 70.38 91 PHE A O 1
ATOM 689 N N . LEU A 1 92 ? 10.030 6.778 -14.150 1.00 66.25 92 LEU A N 1
ATOM 690 C CA . LEU A 1 92 ? 8.921 5.886 -13.801 1.00 66.25 92 LEU A CA 1
ATOM 691 C C . LEU A 1 92 ? 9.069 5.365 -12.369 1.00 66.25 92 LEU A C 1
ATOM 693 O O . LEU A 1 92 ? 8.147 5.488 -11.564 1.00 66.25 92 LEU A O 1
ATOM 697 N N . LEU A 1 93 ? 10.247 4.844 -12.029 1.00 67.94 93 LEU A N 1
ATOM 698 C CA . LEU A 1 93 ? 10.502 4.250 -10.721 1.00 67.94 93 LEU A CA 1
ATOM 699 C C . LEU A 1 93 ? 10.445 5.312 -9.615 1.00 67.94 93 LEU A C 1
ATOM 701 O O . LEU A 1 93 ? 9.740 5.113 -8.634 1.00 67.94 93 LEU A O 1
ATOM 705 N N . GLY A 1 94 ? 11.109 6.456 -9.800 1.00 62.62 94 GLY A N 1
ATOM 706 C CA . GLY A 1 94 ? 11.226 7.505 -8.785 1.00 62.62 94 GLY A CA 1
ATOM 707 C C . GLY A 1 94 ? 10.036 8.462 -8.687 1.00 62.62 94 GLY A C 1
ATOM 708 O O . GLY A 1 94 ? 9.677 8.847 -7.579 1.00 62.62 94 GLY A O 1
ATOM 709 N N . ALA A 1 95 ? 9.411 8.847 -9.805 1.00 66.88 95 ALA A N 1
ATOM 710 C CA . ALA A 1 95 ? 8.355 9.866 -9.804 1.00 66.88 95 ALA A CA 1
ATOM 711 C C . ALA A 1 95 ? 6.933 9.288 -9.795 1.00 66.88 95 ALA A C 1
ATOM 713 O O . ALA A 1 95 ? 6.011 9.980 -9.372 1.00 66.88 95 ALA A O 1
ATOM 714 N N . VAL A 1 96 ? 6.733 8.046 -10.250 1.00 70.06 96 VAL A N 1
ATOM 715 C CA . VAL A 1 96 ? 5.384 7.470 -10.396 1.00 70.06 96 VAL A CA 1
ATOM 716 C C . VAL A 1 96 ? 5.114 6.388 -9.353 1.00 70.06 96 VAL A C 1
ATOM 718 O O . VAL A 1 96 ? 4.137 6.493 -8.613 1.00 70.06 96 VAL A O 1
ATOM 721 N N . TYR A 1 97 ? 5.981 5.378 -9.235 1.00 69.75 97 TYR A N 1
ATOM 722 C CA . TYR A 1 97 ? 5.716 4.236 -8.346 1.00 69.75 97 TYR A CA 1
ATOM 723 C C . TYR A 1 97 ? 6.210 4.444 -6.909 1.00 69.75 97 TYR A C 1
ATOM 725 O O . TYR A 1 97 ? 5.489 4.115 -5.964 1.00 69.75 97 TYR A O 1
ATOM 733 N N . LEU A 1 98 ? 7.397 5.034 -6.716 1.00 75.62 98 LEU A N 1
ATOM 734 C CA . LEU A 1 98 ? 7.950 5.273 -5.377 1.00 75.62 98 LEU A CA 1
ATOM 735 C C . LEU A 1 98 ? 7.056 6.162 -4.493 1.00 75.62 98 LEU A C 1
ATOM 737 O O . LEU A 1 98 ? 6.841 5.796 -3.338 1.00 75.62 98 LEU A O 1
ATOM 741 N N . PRO A 1 99 ? 6.489 7.287 -4.980 1.00 77.81 99 PRO A N 1
ATOM 742 C CA . PRO A 1 99 ? 5.638 8.134 -4.148 1.00 77.81 99 PRO A CA 1
ATOM 743 C C . PRO A 1 99 ? 4.365 7.404 -3.731 1.00 77.81 99 PRO A C 1
ATOM 745 O O . PRO A 1 99 ? 3.917 7.539 -2.597 1.00 77.81 99 PRO A O 1
ATOM 748 N N . PHE A 1 100 ? 3.812 6.580 -4.622 1.00 75.19 100 PHE A N 1
ATOM 749 C CA . PHE A 1 100 ? 2.622 5.791 -4.335 1.00 75.19 100 PHE A CA 1
ATOM 750 C C . PHE A 1 100 ? 2.892 4.718 -3.271 1.00 75.19 100 PHE A C 1
ATOM 752 O O . PHE A 1 100 ? 2.101 4.551 -2.339 1.00 75.19 100 PHE A O 1
ATOM 759 N N . ALA A 1 101 ? 4.050 4.053 -3.351 1.00 79.38 101 ALA A N 1
ATOM 760 C CA . ALA A 1 101 ? 4.512 3.134 -2.317 1.00 79.38 101 ALA A CA 1
ATOM 761 C C . ALA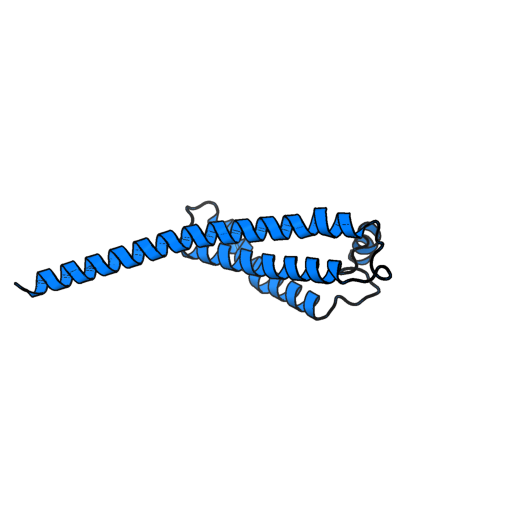 A 1 101 ? 4.715 3.859 -0.977 1.00 79.38 101 ALA A C 1
ATOM 763 O O . ALA A 1 101 ? 4.205 3.412 0.048 1.00 79.38 101 ALA A O 1
ATOM 764 N N . LEU A 1 102 ? 5.399 5.007 -0.985 1.00 81.12 102 LEU A N 1
ATOM 765 C CA . LEU A 1 102 ? 5.693 5.782 0.222 1.00 81.12 102 LEU A CA 1
ATOM 766 C C . LEU A 1 102 ? 4.425 6.282 0.910 1.00 81.12 102 LEU A C 1
ATOM 768 O O . LEU A 1 102 ? 4.275 6.092 2.114 1.00 81.12 102 LEU A O 1
ATOM 772 N N . VAL A 1 103 ? 3.489 6.867 0.160 1.00 83.94 103 VAL A N 1
ATOM 773 C CA . VAL A 1 103 ? 2.207 7.334 0.708 1.00 83.94 103 VAL A CA 1
ATOM 774 C C . VAL A 1 103 ? 1.426 6.172 1.321 1.00 83.94 103 VAL A C 1
ATOM 776 O O . VAL A 1 103 ? 0.896 6.306 2.423 1.00 83.94 103 VAL A O 1
ATOM 779 N N . SER A 1 104 ? 1.406 5.014 0.657 1.00 81.38 104 SER A N 1
ATOM 780 C CA . SER A 1 104 ? 0.708 3.823 1.158 1.00 81.38 104 SER A CA 1
ATOM 781 C C . SER A 1 104 ? 1.337 3.279 2.443 1.00 81.38 104 SER A C 1
ATOM 783 O O . SER A 1 104 ? 0.617 2.928 3.377 1.00 81.38 104 SER A O 1
ATOM 785 N N . ILE A 1 105 ? 2.671 3.273 2.532 1.00 83.75 105 ILE A N 1
ATOM 786 C CA . ILE A 1 105 ? 3.411 2.867 3.735 1.00 83.75 105 ILE A CA 1
ATOM 787 C C . ILE A 1 105 ? 3.140 3.839 4.884 1.00 83.75 105 ILE A C 1
ATOM 789 O O . ILE A 1 105 ? 2.801 3.404 5.982 1.00 83.75 105 ILE A O 1
ATOM 793 N N . VAL A 1 106 ? 3.246 5.148 4.644 1.00 86.00 106 VAL A N 1
ATOM 794 C CA . VAL A 1 106 ? 2.996 6.171 5.672 1.00 86.00 106 VAL A CA 1
ATOM 795 C C . VAL A 1 106 ? 1.567 6.064 6.196 1.00 86.00 106 VAL A C 1
ATOM 797 O O . VAL A 1 106 ? 1.352 6.078 7.407 1.00 86.00 106 VAL A O 1
ATOM 800 N N . MET A 1 107 ? 0.593 5.887 5.304 1.00 82.88 107 MET A N 1
ATOM 801 C CA . MET A 1 107 ? -0.802 5.688 5.686 1.00 82.88 107 MET A CA 1
ATOM 802 C C . MET A 1 107 ? -0.999 4.405 6.505 1.00 82.88 107 MET A C 1
ATOM 804 O O . MET A 1 107 ? -1.705 4.434 7.513 1.00 82.88 107 MET A O 1
ATOM 808 N N . ALA A 1 108 ? -0.366 3.293 6.115 1.00 84.69 108 ALA A N 1
ATOM 809 C CA . ALA A 1 108 ? -0.417 2.049 6.880 1.00 84.69 108 ALA A CA 1
ATOM 810 C C . ALA A 1 108 ? 0.154 2.243 8.294 1.00 84.69 108 ALA A C 1
ATOM 812 O O . ALA A 1 108 ? -0.466 1.831 9.271 1.00 84.69 108 ALA A O 1
ATOM 813 N N . VAL A 1 109 ? 1.291 2.930 8.424 1.00 85.06 109 VAL A N 1
ATOM 814 C CA . VAL A 1 109 ? 1.921 3.206 9.724 1.00 85.06 109 VAL A CA 1
ATOM 815 C C . VAL A 1 109 ? 1.048 4.115 10.597 1.00 85.06 109 VAL A C 1
ATOM 817 O O . VAL A 1 109 ? 0.854 3.807 11.774 1.00 85.06 109 VAL A O 1
ATOM 820 N N . ASP A 1 110 ? 0.471 5.190 10.044 1.00 86.19 110 ASP A N 1
ATOM 821 C CA . ASP A 1 110 ? -0.434 6.077 10.794 1.00 86.19 110 ASP A CA 1
ATOM 822 C C . ASP A 1 110 ? -1.655 5.309 11.327 1.00 86.19 110 ASP A C 1
ATOM 824 O O . ASP A 1 110 ? -1.982 5.395 12.516 1.00 86.19 110 ASP A O 1
ATOM 828 N N . MET A 1 111 ? -2.286 4.485 10.482 1.00 84.06 111 MET A N 1
ATOM 829 C CA . MET A 1 111 ? -3.438 3.671 10.882 1.00 84.06 111 MET A CA 1
ATOM 830 C C . MET A 1 111 ? -3.059 2.593 11.900 1.00 84.06 111 MET A C 1
ATOM 832 O O . MET A 1 111 ? -3.788 2.393 12.874 1.00 84.06 111 MET A O 1
ATOM 836 N N . TYR A 1 112 ? -1.895 1.958 11.745 1.00 83.00 112 TYR A N 1
ATOM 837 C CA . TYR A 1 112 ? -1.361 0.997 12.710 1.00 83.00 112 TYR A CA 1
ATOM 838 C C . TYR A 1 112 ? -1.162 1.630 14.093 1.00 83.00 112 TYR A C 1
ATOM 840 O O . TYR A 1 112 ? -1.600 1.077 15.101 1.00 83.00 112 TYR A O 1
ATOM 848 N N . TRP A 1 113 ? -0.560 2.820 14.166 1.00 85.31 113 TRP A N 1
ATOM 849 C CA . TRP A 1 113 ? -0.334 3.515 15.437 1.00 85.31 113 TRP A CA 1
ATOM 850 C C . TRP A 1 113 ? -1.622 3.977 16.117 1.00 85.31 113 TRP A C 1
ATOM 852 O O . TRP A 1 113 ? -1.688 4.019 17.349 1.00 85.31 113 TRP A O 1
ATOM 862 N N . ARG A 1 114 ? -2.645 4.360 15.349 1.00 83.81 114 ARG A N 1
ATOM 863 C CA . ARG A 1 114 ? -3.970 4.696 15.898 1.00 83.81 114 ARG A CA 1
ATOM 864 C C . ARG A 1 114 ? -4.666 3.453 16.443 1.00 83.81 114 ARG A C 1
ATOM 866 O O . ARG A 1 114 ? -5.121 3.472 17.588 1.00 83.81 114 ARG A O 1
ATOM 873 N N . LEU A 1 115 ? -4.630 2.359 15.685 1.00 85.00 115 LEU A N 1
ATOM 874 C CA . LEU A 1 115 ? -5.220 1.089 16.089 1.00 85.00 115 LEU A CA 1
ATOM 875 C C . LEU A 1 115 ? -4.547 0.537 17.352 1.00 85.00 115 LEU A C 1
ATOM 877 O O . LEU A 1 115 ? -5.232 0.171 18.305 1.00 85.00 115 LEU A O 1
ATOM 881 N N . LEU A 1 116 ? -3.212 0.561 17.414 1.00 84.81 116 LEU A N 1
ATOM 882 C CA . LEU A 1 116 ? -2.450 0.081 18.569 1.00 84.81 116 LEU A CA 1
ATOM 883 C C . LEU A 1 116 ? -2.790 0.859 19.848 1.00 84.81 116 LEU A C 1
ATOM 885 O O . LEU A 1 116 ? -2.916 0.269 20.920 1.00 84.81 116 LEU A O 1
ATOM 889 N N . ARG A 1 117 ? -2.990 2.180 19.744 1.00 84.69 117 ARG A N 1
ATOM 890 C CA . ARG A 1 117 ? -3.434 3.009 20.875 1.00 84.69 117 ARG A CA 1
ATOM 891 C C . ARG A 1 117 ? -4.818 2.597 21.378 1.00 84.69 117 ARG A C 1
ATOM 893 O O . ARG A 1 117 ? -5.020 2.533 22.588 1.00 84.69 117 ARG A O 1
ATOM 900 N N . ARG A 1 118 ? -5.753 2.276 20.479 1.00 82.69 118 ARG A N 1
ATOM 901 C CA . ARG A 1 118 ? -7.100 1.815 20.859 1.00 82.69 118 ARG A CA 1
ATOM 902 C C . ARG A 1 118 ? -7.110 0.425 21.477 1.00 82.69 118 ARG A C 1
ATOM 904 O O . ARG A 1 118 ? -7.853 0.208 22.431 1.00 82.69 118 ARG A O 1
ATOM 911 N N . VAL A 1 119 ? -6.298 -0.495 20.956 1.00 84.75 119 VAL A N 1
ATOM 912 C CA . VAL A 1 119 ? -6.163 -1.847 21.520 1.00 84.75 119 VAL A CA 1
ATOM 913 C C . VAL A 1 119 ? -5.628 -1.754 22.948 1.00 84.75 119 VAL A C 1
ATOM 915 O O . VAL A 1 119 ? -6.277 -2.239 23.866 1.00 84.75 119 VAL A O 1
ATOM 918 N N . ARG A 1 120 ? -4.550 -0.988 23.167 1.00 87.12 120 ARG A N 1
ATOM 919 C CA . ARG A 1 120 ? -3.993 -0.756 24.511 1.00 87.12 120 ARG A CA 1
ATOM 920 C C . ARG A 1 120 ? -5.002 -0.143 25.486 1.00 87.12 120 ARG A C 1
ATOM 922 O O . ARG A 1 120 ? -5.058 -0.548 26.641 1.00 87.12 120 ARG A O 1
ATOM 929 N N . ALA A 1 121 ? -5.803 0.824 25.033 1.00 85.25 121 ALA A N 1
ATOM 930 C CA . ALA A 1 121 ? -6.853 1.420 25.862 1.00 85.25 121 ALA A CA 1
ATOM 931 C C . ALA A 1 121 ? -7.968 0.415 26.210 1.00 85.25 121 ALA A C 1
ATOM 933 O O . ALA A 1 121 ? -8.504 0.447 27.316 1.00 85.25 121 ALA A O 1
ATOM 934 N N . SER A 1 122 ? -8.296 -0.489 25.283 1.00 84.81 122 SER A N 1
ATOM 935 C CA . SER A 1 122 ? -9.296 -1.540 25.500 1.00 84.81 122 SER A CA 1
ATOM 936 C C . SER A 1 122 ? -8.795 -2.589 26.495 1.00 84.81 122 SER A C 1
ATOM 938 O O . SER A 1 122 ? -9.523 -2.928 27.425 1.00 84.81 122 SER A O 1
ATOM 940 N N . ASP A 1 123 ? -7.541 -3.032 26.370 1.00 85.06 123 ASP A N 1
ATOM 941 C CA . ASP A 1 123 ? -6.916 -3.983 27.300 1.00 85.06 123 ASP A CA 1
ATOM 942 C C . ASP A 1 123 ? -6.859 -3.422 28.732 1.00 85.06 123 ASP A C 1
ATOM 944 O O . ASP A 1 123 ? -7.185 -4.118 29.698 1.00 85.06 123 ASP A O 1
ATOM 948 N N . ALA A 1 124 ? -6.525 -2.134 28.878 1.00 86.06 124 ALA A N 1
ATOM 949 C CA . ALA A 1 124 ? -6.528 -1.455 30.172 1.00 86.06 124 ALA A CA 1
ATOM 950 C C . ALA A 1 124 ? -7.931 -1.448 30.810 1.00 86.06 124 ALA A C 1
ATOM 952 O O . ALA A 1 124 ? -8.081 -1.834 31.971 1.00 86.06 124 ALA A O 1
ATOM 953 N N . ALA A 1 125 ? -8.971 -1.105 30.044 1.00 85.31 125 ALA A N 1
ATOM 954 C CA . ALA A 1 125 ? -10.353 -1.097 30.530 1.00 85.31 125 ALA A CA 1
ATOM 955 C C . ALA A 1 125 ? -10.853 -2.495 30.942 1.00 85.31 125 ALA A C 1
ATOM 957 O O . ALA A 1 125 ? -11.554 -2.634 31.948 1.00 85.31 125 ALA A O 1
ATOM 958 N N . VAL A 1 126 ? -10.476 -3.540 30.195 1.00 85.00 126 VAL A N 1
ATOM 959 C CA . VAL A 1 126 ? -10.801 -4.936 30.537 1.00 85.00 126 VAL A CA 1
ATOM 960 C C . VAL A 1 126 ? -10.159 -5.321 31.872 1.00 85.00 126 VAL A C 1
ATOM 962 O O . VAL A 1 126 ? -10.850 -5.838 32.754 1.00 85.00 126 VAL A O 1
ATOM 965 N N . SER A 1 127 ? -8.876 -4.998 32.062 1.00 81.81 127 S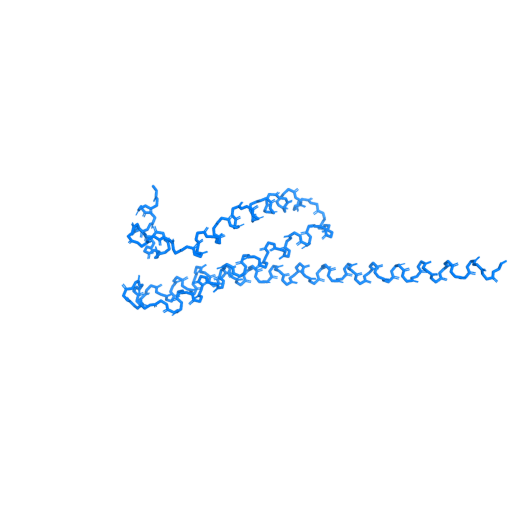ER A N 1
ATOM 966 C CA . SER A 1 127 ? -8.154 -5.317 33.301 1.00 81.81 127 SER A CA 1
ATOM 967 C C . SER A 1 127 ? -8.711 -4.586 34.536 1.00 81.81 127 SER A C 1
ATOM 969 O O . SER A 1 127 ? -8.845 -5.188 35.605 1.00 81.81 127 SER A O 1
ATOM 971 N N . GLU A 1 128 ? -9.132 -3.322 34.404 1.00 81.31 128 GLU A N 1
ATOM 972 C CA . GLU A 1 128 ? -9.821 -2.593 35.479 1.00 81.31 128 GLU A CA 1
ATOM 973 C C . GLU A 1 128 ? -11.191 -3.199 35.818 1.00 81.31 128 GLU A C 1
ATOM 975 O O . GLU A 1 128 ? -11.559 -3.298 36.996 1.00 81.31 128 GLU A O 1
ATOM 980 N N . GLY A 1 129 ? -11.946 -3.628 34.802 1.00 79.69 129 GLY A N 1
ATOM 981 C CA . GLY A 1 129 ? -13.241 -4.284 34.975 1.00 79.69 129 GLY A CA 1
ATOM 982 C C . GLY A 1 129 ? -13.135 -5.605 35.740 1.00 79.69 129 GLY A C 1
ATOM 983 O O . GLY A 1 129 ? -13.928 -5.857 36.654 1.00 79.69 129 GLY A O 1
ATOM 984 N N . GLU A 1 130 ? -12.128 -6.426 35.432 1.00 79.56 130 GLU A N 1
ATOM 985 C CA . GLU A 1 130 ? -11.846 -7.659 36.175 1.00 79.56 130 GLU A CA 1
ATOM 986 C C . GLU A 1 130 ? -11.450 -7.386 37.630 1.00 79.56 130 GLU A C 1
ATOM 988 O O . GLU A 1 130 ? -11.917 -8.076 38.541 1.00 79.56 130 GLU A O 1
ATOM 993 N N . ASN A 1 131 ? -10.638 -6.354 37.872 1.00 79.44 131 ASN A N 1
ATOM 994 C CA . ASN A 1 131 ? -10.181 -6.008 39.215 1.00 79.44 131 ASN A CA 1
ATOM 995 C C . ASN A 1 131 ? -11.338 -5.508 40.106 1.00 79.44 131 ASN A C 1
ATOM 997 O O . ASN A 1 131 ? -11.455 -5.906 41.269 1.00 79.44 131 ASN A O 1
ATOM 1001 N N . LYS A 1 132 ? -12.268 -4.716 39.550 1.00 81.06 132 LYS A N 1
ATOM 1002 C CA . LYS A 1 132 ? -13.516 -4.330 40.239 1.00 81.06 132 LYS A CA 1
ATOM 1003 C C . LYS A 1 132 ? -14.411 -5.535 40.538 1.00 81.06 132 LYS A 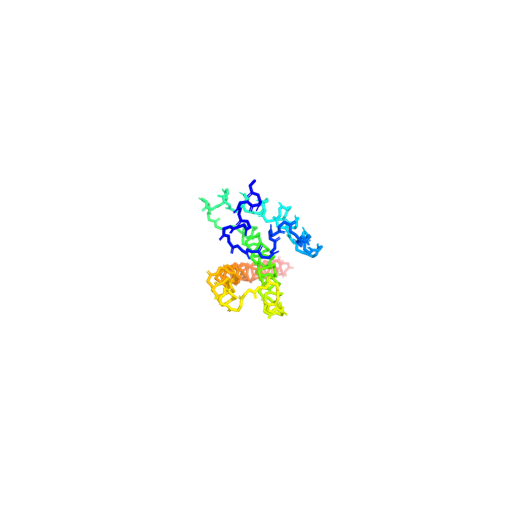C 1
ATOM 1005 O O . LYS A 1 132 ? -14.924 -5.643 41.650 1.00 81.06 132 LYS A O 1
ATOM 1010 N N . LYS A 1 133 ? -14.564 -6.470 39.591 1.00 78.06 133 LYS A N 1
ATOM 1011 C CA . LYS A 1 133 ? -15.339 -7.709 39.798 1.00 78.06 133 LYS A CA 1
ATOM 1012 C C . LYS A 1 133 ? -14.769 -8.572 40.922 1.00 78.06 133 LYS A C 1
ATOM 1014 O O . LYS A 1 133 ? -15.540 -9.113 41.709 1.00 78.06 133 LYS A O 1
ATOM 1019 N N . LYS A 1 134 ? -13.439 -8.695 41.005 1.00 76.69 134 LYS A N 1
ATOM 1020 C CA . LYS A 1 134 ? -12.771 -9.413 42.100 1.00 76.69 134 LYS A CA 1
ATOM 1021 C C . LYS A 1 134 ? -13.031 -8.733 43.442 1.00 76.69 134 LYS A C 1
ATOM 1023 O O . LYS A 1 134 ? -13.445 -9.415 44.369 1.00 76.69 134 LYS A O 1
ATOM 1028 N N . LYS A 1 135 ? -12.891 -7.405 43.535 1.00 72.50 135 LYS A N 1
ATOM 1029 C CA . LYS A 1 135 ? -13.191 -6.661 44.773 1.00 72.50 135 LYS A CA 1
ATOM 1030 C C . LYS A 1 135 ? -14.638 -6.828 45.244 1.00 72.50 135 LYS A C 1
ATOM 1032 O O . LYS A 1 135 ? -14.847 -7.026 46.431 1.00 72.50 135 LYS A O 1
ATOM 1037 N N . ASN A 1 136 ? -15.617 -6.816 44.338 1.00 72.62 136 ASN A N 1
ATOM 1038 C CA . ASN A 1 136 ? -17.033 -6.980 44.697 1.00 72.62 136 ASN A CA 1
ATOM 1039 C C . ASN A 1 136 ? -17.422 -8.397 45.152 1.00 72.62 136 ASN A C 1
ATOM 1041 O O . ASN A 1 136 ? -18.511 -8.565 45.683 1.00 72.62 136 ASN A O 1
ATOM 1045 N N . LYS A 1 137 ? -16.583 -9.412 44.914 1.00 69.12 137 LYS A N 1
ATOM 1046 C CA . LYS A 1 137 ? -16.822 -10.803 45.342 1.00 69.12 137 LYS A CA 1
ATOM 1047 C C . LYS A 1 137 ? -16.178 -11.162 46.687 1.00 69.12 137 LYS A C 1
ATOM 1049 O O . LYS A 1 137 ? -16.350 -12.285 47.141 1.00 69.12 137 LYS A O 1
ATOM 1054 N N . VAL A 1 138 ? -15.374 -10.263 47.255 1.00 66.62 138 VAL A N 1
ATOM 1055 C CA . VAL A 1 138 ? -14.621 -10.483 48.507 1.00 66.62 138 VAL A CA 1
ATOM 1056 C C . VAL A 1 138 ? -15.367 -9.906 49.728 1.00 66.62 138 VAL A C 1
ATOM 1058 O O . VAL A 1 138 ? -14.880 -9.995 50.850 1.00 66.62 138 VAL A O 1
ATOM 1061 N N . TRP A 1 139 ? -16.567 -9.367 49.511 1.00 50.44 139 TRP A N 1
ATOM 1062 C CA . TRP A 1 139 ? -17.540 -8.971 50.534 1.00 50.44 139 TRP A CA 1
ATOM 1063 C C . TRP A 1 139 ? -18.800 -9.834 50.409 1.00 50.44 139 TRP A C 1
ATOM 1065 O O . TRP A 1 139 ? -19.701 -9.663 51.256 1.00 50.44 139 TRP A O 1
#

Radius of gyration: 22.03 Å; chains: 1; bounding box: 36×26×77 Å

Foldseek 3Di:
DLCVVCVVLVDLCSHPPDPRPPVLVVLVVCCVVLVVVLVVVLVVCVVDPQDLVNLVSQLVNLVSQLVSLVVVLVCLVVDDCVSPPPVCSCCCNPVPRVVSNVVSNVSNVVSVVVNVVVVVVVVVVVVVVVVVVVVVVVD

pLDDT: mean 73.18, std 9.54, range [49.34, 87.12]